Protein AF-G9QID0-F1 (afdb_monomer)

Nearest PDB structures (foldseek):
  2a6m-assembly2_A-2  TM=8.671E-01  e=2.322E-02  Helicobacter pylori
  2a6o-assembly1_A  TM=8.377E-01  e=1.634E-02  Helicobacter pylori
  2ec2-assembly1_C  TM=7.496E-01  e=7.260E-01  Sulfurisphaera tokodaii
  3zqo-assembly1_A  TM=2.847E-01  e=6.876E+00  Bacillus phage SF6

Organism: NCBI:txid665952

Foldseek 3Di:
DVVLVVLVVLLCVLLVVQQKAWDDWDDDPPDIDTDIDGDPRGPVVVSVVVSVD

pLDDT: mean 93.67, std 6.68, range [64.44, 98.12]

Secondary structure (DSSP, 8-state):
-HHHHHHHHHHHHHHHTTTEEEEEEEE-SS-EEEEEEE-TT--HHHHHHHHH-

Mean predicted aligned error: 2.78 Å

Radius of gyration: 10.99 Å; Cα contacts (8 Å, |Δi|>4): 52; chains: 1; bounding box: 26×16×26 Å

Structure (mmCIF, N/CA/C/O backbone):
data_AF-G9QID0-F1
#
_entry.id   AF-G9QID0-F1
#
loop_
_atom_site.group_PDB
_atom_site.id
_atom_site.type_symbol
_atom_site.label_atom_id
_atom_site.label_alt_id
_atom_site.label_comp_id
_atom_site.label_asym_id
_atom_site.label_entity_id
_atom_site.label_seq_id
_atom_site.pdbx_PDB_ins_code
_atom_site.Cartn_x
_atom_site.Cartn_y
_atom_site.Cartn_z
_atom_site.occupancy
_atom_site.B_iso_or_equiv
_atom_site.auth_seq_id
_atom_site.auth_comp_id
_atom_site.auth_asym_id
_atom_site.auth_atom_id
_atom_site.pdbx_PDB_model_num
ATOM 1 N N . MET A 1 1 ? 12.244 -6.225 -13.921 1.00 64.44 1 MET A N 1
ATOM 2 C CA . MET A 1 1 ? 11.091 -7.107 -13.611 1.00 64.44 1 MET A CA 1
ATOM 3 C C . MET A 1 1 ? 11.132 -7.713 -12.211 1.00 64.44 1 MET A C 1
ATOM 5 O O . MET A 1 1 ? 10.157 -7.525 -11.504 1.00 64.44 1 MET A O 1
ATOM 9 N N . LYS A 1 2 ? 12.217 -8.370 -11.761 1.00 76.12 2 LYS A N 1
ATOM 10 C CA . LYS A 1 2 ? 12.278 -9.013 -10.424 1.00 76.12 2 LYS A CA 1
ATOM 11 C C . LYS A 1 2 ? 11.855 -8.107 -9.252 1.00 76.12 2 LYS A C 1
ATOM 13 O O . LYS A 1 2 ? 11.068 -8.530 -8.418 1.00 76.12 2 LYS A O 1
ATOM 18 N N . TYR A 1 3 ? 12.325 -6.858 -9.224 1.00 77.88 3 TYR A N 1
ATOM 19 C CA . TYR A 1 3 ? 11.983 -5.903 -8.162 1.00 77.88 3 TYR A CA 1
ATOM 20 C C . TYR A 1 3 ? 10.498 -5.515 -8.136 1.00 77.88 3 TYR A C 1
ATOM 22 O O . TYR A 1 3 ? 9.946 -5.346 -7.062 1.00 77.88 3 TYR A O 1
ATOM 30 N N . LEU A 1 4 ? 9.830 -5.448 -9.293 1.00 82.06 4 LEU A N 1
ATOM 31 C CA . LEU A 1 4 ? 8.408 -5.087 -9.370 1.00 82.06 4 LEU A CA 1
ATOM 32 C C . LEU A 1 4 ? 7.509 -6.166 -8.761 1.00 82.06 4 LEU A C 1
ATOM 34 O O . LEU A 1 4 ? 6.528 -5.848 -8.099 1.00 82.06 4 LEU A O 1
ATOM 38 N N . ILE A 1 5 ? 7.864 -7.434 -8.978 1.00 83.44 5 ILE A N 1
ATOM 39 C CA . ILE A 1 5 ? 7.151 -8.582 -8.407 1.00 83.44 5 ILE A CA 1
ATOM 40 C C . ILE A 1 5 ? 7.337 -8.594 -6.888 1.00 83.44 5 ILE A C 1
ATOM 42 O O . ILE A 1 5 ? 6.358 -8.672 -6.159 1.00 83.44 5 ILE A O 1
ATOM 46 N N . LEU A 1 6 ? 8.572 -8.385 -6.417 1.00 89.62 6 LEU A N 1
ATOM 47 C CA . LEU A 1 6 ? 8.872 -8.325 -4.987 1.00 89.62 6 LEU A CA 1
ATOM 48 C C . LEU A 1 6 ? 8.107 -7.190 -4.283 1.00 89.62 6 LEU A C 1
ATOM 50 O O . LEU A 1 6 ? 7.510 -7.406 -3.234 1.00 89.62 6 LEU A O 1
ATOM 54 N N . SER A 1 7 ? 8.081 -5.994 -4.882 1.00 91.50 7 SER A N 1
ATOM 55 C CA . SER A 1 7 ? 7.329 -4.852 -4.348 1.00 91.50 7 SER A CA 1
ATOM 56 C C . SER A 1 7 ? 5.827 -5.127 -4.288 1.00 91.50 7 SER A C 1
ATOM 58 O O . SER A 1 7 ? 5.179 -4.769 -3.307 1.00 91.50 7 SER A O 1
ATOM 60 N N . LYS A 1 8 ? 5.269 -5.796 -5.303 1.00 95.25 8 LYS A N 1
ATOM 61 C CA . LYS A 1 8 ? 3.856 -6.188 -5.314 1.00 95.25 8 LYS A CA 1
ATOM 62 C C . LYS A 1 8 ? 3.538 -7.197 -4.210 1.00 95.25 8 LYS A C 1
ATOM 64 O O . LYS A 1 8 ? 2.548 -7.023 -3.504 1.00 95.25 8 LYS A O 1
ATOM 69 N N . ASP A 1 9 ? 4.373 -8.217 -4.039 1.00 96.38 9 ASP A N 1
ATOM 70 C CA . ASP A 1 9 ? 4.166 -9.248 -3.019 1.00 96.38 9 ASP A CA 1
ATOM 71 C C . ASP A 1 9 ? 4.264 -8.653 -1.607 1.00 96.38 9 ASP A C 1
ATOM 73 O O . ASP A 1 9 ? 3.395 -8.906 -0.772 1.00 96.38 9 ASP A O 1
ATOM 77 N N . MET A 1 1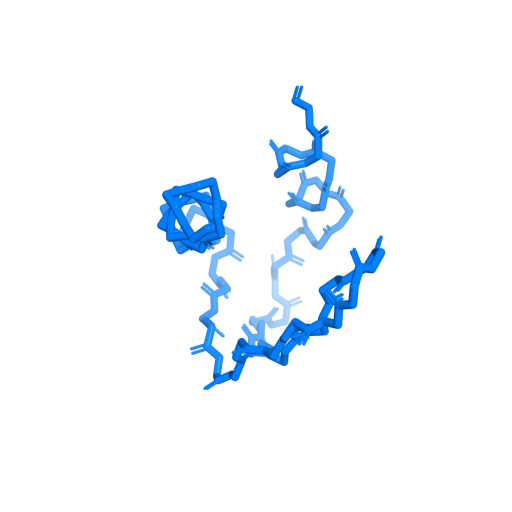0 ? 5.236 -7.764 -1.369 1.00 95.75 10 MET A N 1
ATOM 78 C CA . MET A 1 10 ? 5.340 -7.009 -0.115 1.00 95.75 10 MET A CA 1
ATOM 79 C C . MET A 1 10 ? 4.114 -6.127 0.135 1.00 95.75 10 MET A C 1
ATOM 81 O O . MET A 1 10 ? 3.618 -6.072 1.260 1.00 95.75 10 MET A O 1
ATOM 85 N N . PHE A 1 11 ? 3.590 -5.455 -0.897 1.00 97.06 11 PHE A N 1
ATOM 86 C CA . PHE A 1 11 ? 2.370 -4.655 -0.768 1.00 97.06 11 PHE A CA 1
ATOM 87 C C . PHE A 1 11 ? 1.187 -5.515 -0.314 1.00 97.06 11 PHE A C 1
ATOM 89 O O . PHE A 1 11 ? 0.440 -5.106 0.574 1.00 97.06 11 PHE A O 1
ATOM 96 N N . ILE A 1 12 ? 1.022 -6.708 -0.895 1.00 97.31 12 ILE A N 1
ATOM 97 C CA . ILE A 1 12 ? -0.051 -7.644 -0.535 1.00 97.31 12 ILE A CA 1
ATOM 98 C C . ILE A 1 12 ? 0.140 -8.153 0.899 1.00 97.31 12 ILE A C 1
ATOM 100 O O . ILE A 1 12 ? -0.803 -8.129 1.690 1.00 97.31 12 ILE A O 1
ATOM 104 N N . GLU A 1 13 ? 1.353 -8.576 1.260 1.00 97.38 13 GLU A N 1
ATOM 105 C CA . GLU A 1 13 ? 1.647 -9.115 2.591 1.00 97.38 13 GLU A CA 1
ATOM 106 C C . GLU A 1 13 ? 1.424 -8.072 3.694 1.00 97.38 13 GLU A C 1
ATOM 108 O O . GLU A 1 13 ? 0.762 -8.347 4.700 1.00 97.38 13 GLU A O 1
ATOM 113 N N . ILE A 1 14 ? 1.949 -6.860 3.502 1.00 97.19 14 ILE A N 1
ATOM 114 C CA . ILE A 1 14 ? 1.784 -5.761 4.453 1.00 97.19 14 ILE A CA 1
ATOM 115 C C . ILE A 1 14 ? 0.321 -5.315 4.459 1.00 97.19 14 ILE A C 1
ATOM 117 O O . ILE A 1 14 ? -0.263 -5.188 5.531 1.00 97.19 14 ILE A O 1
ATOM 121 N N . GLY A 1 15 ? -0.302 -5.144 3.290 1.00 97.44 15 GLY A N 1
ATOM 122 C CA . GLY A 1 15 ? -1.684 -4.680 3.142 1.00 97.44 15 GLY A CA 1
ATOM 123 C C . GLY A 1 15 ? -2.701 -5.553 3.872 1.00 97.44 15 GLY A C 1
ATOM 124 O O . GLY A 1 15 ? -3.599 -5.021 4.531 1.00 97.44 15 GLY A O 1
ATOM 125 N N . ASN A 1 16 ? -2.502 -6.874 3.875 1.00 96.88 16 ASN A N 1
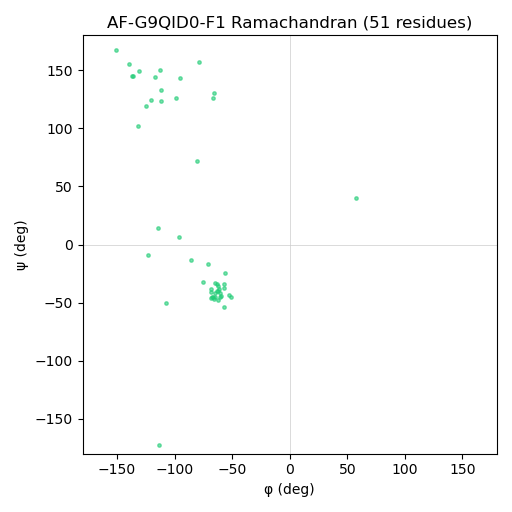ATOM 126 C CA . ASN A 1 16 ? -3.350 -7.809 4.619 1.00 96.88 16 ASN A CA 1
ATOM 127 C C . ASN A 1 16 ? -3.408 -7.494 6.126 1.00 96.88 16 ASN A C 1
ATOM 129 O O . ASN A 1 16 ? -4.462 -7.646 6.738 1.00 96.88 16 ASN A O 1
ATOM 133 N N . LYS A 1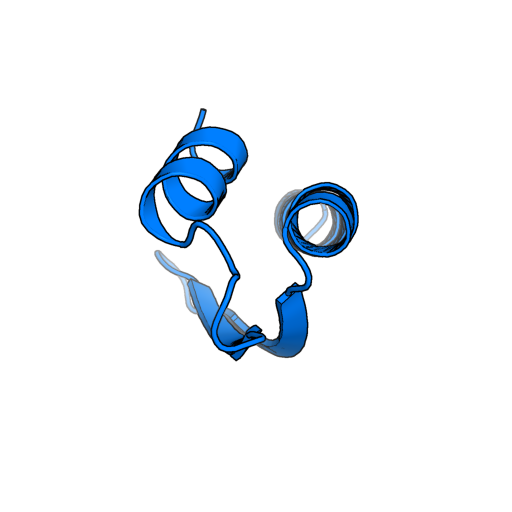 17 ? -2.319 -6.987 6.724 1.00 96.94 17 LYS A N 1
ATOM 134 C CA . LYS A 1 17 ? -2.272 -6.594 8.149 1.00 96.94 17 LYS A CA 1
ATOM 135 C C . LYS A 1 17 ? -3.084 -5.325 8.444 1.00 96.94 17 LYS A C 1
ATOM 137 O O . LYS A 1 17 ? -3.402 -5.064 9.600 1.00 96.94 17 LYS A O 1
ATOM 142 N N . TYR A 1 18 ? -3.424 -4.552 7.413 1.00 97.69 18 TYR A N 1
ATOM 143 C CA . TYR A 1 18 ? -4.156 -3.285 7.507 1.00 97.69 18 TYR A CA 1
ATOM 144 C C . TYR A 1 18 ? -5.551 -3.340 6.863 1.00 97.69 18 TYR A C 1
ATOM 146 O O . TYR A 1 18 ? -6.165 -2.292 6.649 1.00 97.69 18 TYR A O 1
ATOM 154 N N . ASN A 1 19 ? -6.077 -4.533 6.558 1.00 97.56 19 ASN A N 1
ATOM 155 C CA . ASN A 1 19 ? -7.352 -4.728 5.849 1.00 97.56 19 ASN A CA 1
ATOM 156 C C . ASN A 1 19 ? -7.382 -4.040 4.470 1.00 97.56 19 ASN A C 1
ATOM 158 O O . ASN A 1 19 ? -8.380 -3.425 4.086 1.00 97.56 19 ASN A O 1
ATOM 162 N N . ILE A 1 20 ? -6.264 -4.104 3.747 1.00 98.12 20 ILE A N 1
ATOM 163 C CA . ILE A 1 20 ? -6.108 -3.532 2.410 1.00 98.12 20 ILE A CA 1
ATOM 164 C C . ILE A 1 20 ? -5.974 -4.660 1.395 1.00 98.12 20 ILE A C 1
ATOM 166 O O . ILE A 1 20 ? -5.195 -5.592 1.578 1.00 98.12 20 ILE A O 1
ATOM 170 N N . THR A 1 21 ? -6.721 -4.555 0.299 1.00 97.81 21 THR A N 1
ATOM 171 C CA . THR A 1 21 ? -6.711 -5.527 -0.797 1.00 97.81 21 THR A CA 1
ATOM 172 C C . THR A 1 21 ? -6.299 -4.845 -2.091 1.00 97.81 21 THR A C 1
ATOM 174 O O . THR A 1 21 ? -6.933 -3.881 -2.522 1.00 97.81 21 THR A O 1
ATOM 177 N N . LEU A 1 22 ? -5.252 -5.362 -2.730 1.00 97.88 22 LEU A N 1
ATOM 178 C CA . LEU A 1 22 ? -4.799 -4.903 -4.040 1.00 97.88 22 LEU A CA 1
ATOM 179 C C . LEU A 1 22 ? -5.849 -5.217 -5.119 1.00 97.88 22 LEU A C 1
ATOM 181 O O . LEU A 1 22 ? -6.310 -6.352 -5.212 1.00 97.88 22 LEU A O 1
ATOM 185 N N . ILE A 1 23 ? -6.201 -4.225 -5.939 1.00 97.88 23 ILE A N 1
ATOM 186 C CA . ILE A 1 23 ? -7.124 -4.375 -7.078 1.00 97.88 23 ILE A CA 1
ATOM 187 C C . ILE A 1 23 ? -6.353 -4.319 -8.389 1.00 97.88 23 ILE A C 1
ATOM 189 O O . ILE A 1 23 ? -6.473 -5.229 -9.203 1.00 97.88 23 ILE A O 1
ATOM 193 N N . GLU A 1 24 ? -5.513 -3.299 -8.568 1.00 97.56 24 GLU A N 1
ATOM 194 C CA . GLU A 1 24 ? -4.678 -3.158 -9.760 1.00 97.56 24 GLU A CA 1
ATOM 195 C C . GLU A 1 24 ? -3.262 -2.737 -9.394 1.00 97.56 24 GLU A C 1
ATOM 197 O O . GLU A 1 24 ? -3.037 -1.961 -8.463 1.00 97.56 24 GLU A O 1
ATOM 202 N N . TRP A 1 25 ? -2.311 -3.254 -10.169 1.00 96.31 25 TRP A N 1
ATOM 203 C CA . TRP A 1 25 ? -0.895 -2.947 -10.055 1.00 96.31 25 TRP A CA 1
ATOM 204 C C . TRP A 1 25 ? -0.349 -2.617 -11.435 1.00 96.31 25 TRP A C 1
ATOM 206 O O . TRP A 1 25 ? -0.088 -3.519 -12.234 1.00 96.31 25 TRP A O 1
ATOM 216 N N . ASN A 1 26 ? -0.169 -1.329 -11.691 1.00 95.06 26 ASN A N 1
ATOM 217 C CA . ASN A 1 26 ? 0.437 -0.823 -12.911 1.00 95.06 26 ASN A CA 1
ATOM 218 C C . ASN A 1 26 ? 1.783 -0.185 -12.571 1.00 95.06 26 ASN A C 1
ATOM 220 O O . ASN A 1 26 ? 1.995 0.322 -11.468 1.00 95.06 26 ASN A O 1
ATOM 224 N N . HIS A 1 27 ? 2.719 -0.229 -13.508 1.00 92.31 27 HIS A N 1
ATOM 225 C CA . HIS A 1 27 ? 4.024 0.387 -13.330 1.00 92.31 27 HIS A CA 1
ATOM 226 C C . HIS A 1 27 ? 4.424 1.137 -14.591 1.00 92.31 27 HIS A C 1
ATOM 228 O O . HIS A 1 27 ? 4.147 0.693 -15.704 1.00 92.31 27 HIS A O 1
ATOM 234 N N . ASP A 1 28 ? 5.120 2.242 -14.386 1.00 93.25 28 ASP A N 1
ATOM 235 C CA . ASP A 1 28 ? 5.783 3.012 -15.423 1.00 93.25 28 ASP A CA 1
ATOM 236 C C . ASP A 1 28 ? 7.305 2.932 -15.221 1.00 93.25 28 ASP A C 1
ATOM 238 O O . ASP A 1 28 ? 7.795 2.134 -14.412 1.00 93.25 28 ASP A O 1
ATOM 242 N N . LYS A 1 29 ? 8.086 3.704 -15.980 1.00 89.62 29 LYS A N 1
ATOM 243 C CA . LYS A 1 29 ? 9.559 3.638 -15.906 1.00 89.62 29 LYS A CA 1
ATOM 244 C C . LYS A 1 29 ? 10.125 4.043 -14.536 1.00 89.62 29 LYS A C 1
ATOM 246 O O . LYS A 1 29 ? 11.150 3.502 -14.124 1.00 89.62 29 LYS A O 1
ATOM 251 N N . ASP A 1 30 ? 9.495 4.992 -13.861 1.00 93.44 30 ASP A N 1
ATOM 252 C CA . ASP A 1 30 ? 10.001 5.657 -12.654 1.00 93.44 30 ASP A CA 1
ATOM 253 C C . ASP A 1 30 ? 9.056 5.554 -11.447 1.00 93.44 30 ASP A C 1
ATOM 255 O O . ASP A 1 30 ? 9.449 5.894 -10.332 1.00 93.44 30 ASP A O 1
ATOM 259 N N . HIS A 1 31 ? 7.833 5.053 -11.635 1.00 90.81 31 HIS A N 1
ATOM 260 C CA . HIS A 1 31 ? 6.840 4.974 -10.568 1.00 90.81 31 HIS A CA 1
ATOM 261 C C . HIS A 1 31 ? 5.862 3.806 -10.742 1.00 90.81 31 HIS A C 1
ATOM 263 O O . HIS A 1 31 ? 5.781 3.164 -11.788 1.00 90.81 31 HIS A O 1
ATOM 269 N N . ILE A 1 32 ? 5.109 3.528 -9.678 1.00 92.56 32 ILE A N 1
ATOM 270 C CA . ILE A 1 32 ? 4.033 2.536 -9.659 1.00 92.56 32 ILE A CA 1
ATOM 271 C C . ILE A 1 32 ? 2.695 3.219 -9.376 1.00 92.56 32 ILE A C 1
ATOM 273 O O . ILE A 1 32 ? 2.624 4.153 -8.577 1.00 92.56 32 ILE A O 1
ATOM 277 N N . HIS A 1 33 ? 1.638 2.716 -10.006 1.00 95.19 33 HIS A N 1
ATOM 278 C CA . HIS A 1 33 ? 0.247 3.081 -9.747 1.00 95.19 33 HIS A CA 1
ATOM 279 C C . HIS A 1 33 ? -0.459 1.891 -9.119 1.00 95.19 33 HIS A C 1
ATOM 281 O O . HIS A 1 33 ? -0.484 0.797 -9.687 1.00 95.19 33 HIS A O 1
ATOM 287 N N . VAL A 1 34 ? -1.039 2.109 -7.943 1.00 95.88 34 VAL A N 1
ATOM 288 C CA . VAL A 1 34 ? -1.684 1.048 -7.174 1.00 95.88 34 VAL A CA 1
ATOM 289 C C . VAL A 1 34 ? -3.120 1.444 -6.876 1.00 95.88 34 VAL A C 1
ATOM 291 O O . VAL A 1 34 ? -3.361 2.434 -6.187 1.00 95.88 34 VAL A O 1
ATOM 294 N N . LEU A 1 35 ? -4.066 0.645 -7.367 1.00 97.88 35 LEU A N 1
ATOM 295 C CA . LEU A 1 35 ? -5.467 0.732 -6.971 1.00 97.88 35 LEU A CA 1
ATOM 296 C C . LEU A 1 35 ? -5.732 -0.341 -5.920 1.00 97.88 35 LEU A C 1
ATOM 298 O O . LEU A 1 35 ? -5.465 -1.522 -6.149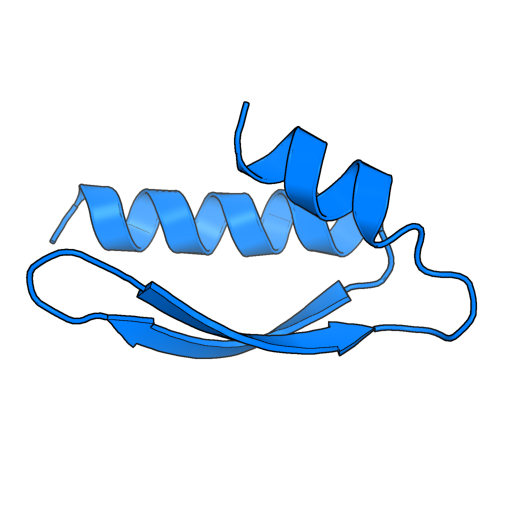 1.00 97.88 35 LEU A O 1
ATOM 302 N N . PHE A 1 36 ? -6.272 0.047 -4.771 1.00 97.88 36 PHE A N 1
ATOM 303 C CA . PHE A 1 36 ? -6.581 -0.876 -3.685 1.00 97.88 36 PHE A CA 1
ATOM 304 C C . PHE A 1 36 ? -7.918 -0.532 -3.027 1.00 97.88 36 PHE A C 1
ATOM 306 O O . PHE A 1 36 ? -8.376 0.610 -3.059 1.00 97.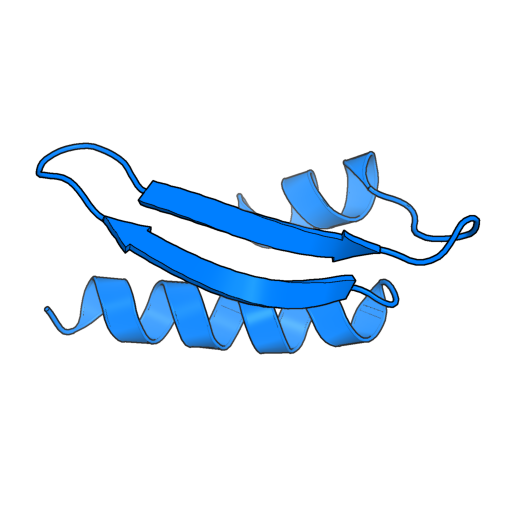88 36 PHE A O 1
ATOM 313 N N . LYS A 1 37 ? -8.543 -1.538 -2.414 1.00 97.88 37 LYS A N 1
ATOM 314 C CA . LYS A 1 37 ? -9.670 -1.366 -1.492 1.00 97.88 37 LYS A CA 1
ATOM 315 C C . LYS A 1 37 ? -9.137 -1.337 -0.068 1.00 97.88 37 LYS A C 1
ATOM 317 O O . LYS A 1 37 ? -8.215 -2.080 0.257 1.00 97.88 37 LYS 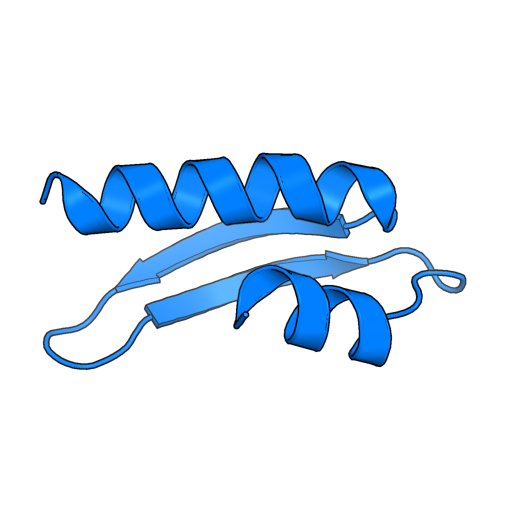A O 1
ATOM 322 N N . ALA A 1 38 ? -9.740 -0.508 0.769 1.00 98.06 38 ALA A N 1
ATOM 323 C CA . ALA A 1 38 ? -9.459 -0.435 2.195 1.00 98.06 38 ALA A CA 1
ATOM 324 C C . ALA A 1 38 ? -10.777 -0.472 2.973 1.00 98.06 38 ALA A C 1
ATOM 326 O O . ALA A 1 38 ? -11.804 0.006 2.484 1.00 98.06 38 ALA A O 1
ATOM 327 N N . HIS A 1 39 ? -10.750 -1.034 4.177 1.00 97.31 39 HIS A N 1
ATOM 328 C CA . HIS A 1 39 ? -11.885 -0.968 5.090 1.00 97.31 39 HIS A CA 1
ATOM 329 C C . HIS A 1 39 ? -11.943 0.405 5.787 1.00 97.31 39 HIS A C 1
ATOM 331 O O . HIS A 1 39 ? -10.912 1.061 5.936 1.00 97.31 39 HIS A O 1
ATOM 337 N N . PRO A 1 40 ? -13.117 0.849 6.284 1.00 96.56 40 PRO A N 1
ATOM 338 C CA . PRO A 1 40 ? -13.234 2.125 7.001 1.00 96.56 40 PRO A CA 1
ATOM 339 C C . PRO A 1 40 ? -12.314 2.264 8.225 1.00 96.56 40 PRO A C 1
ATOM 341 O O . PRO A 1 40 ? -11.986 3.376 8.619 1.00 96.56 40 PRO A O 1
ATOM 344 N N . ASN A 1 41 ? -11.894 1.146 8.826 1.00 94.31 41 ASN A N 1
ATOM 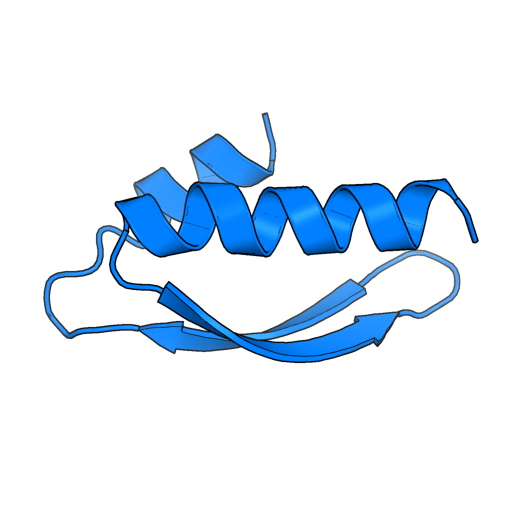345 C CA . ASN A 1 41 ? -10.978 1.104 9.969 1.00 94.31 41 ASN A CA 1
ATOM 346 C C . ASN A 1 41 ? -9.503 0.871 9.579 1.00 94.31 41 ASN A C 1
ATOM 348 O O . ASN A 1 41 ? -8.671 0.675 10.463 1.00 94.31 41 ASN A O 1
ATOM 352 N N . SER A 1 42 ? -9.165 0.860 8.286 1.00 97.56 42 SER A N 1
ATOM 353 C CA . SER A 1 42 ? -7.784 0.707 7.824 1.00 97.56 42 SER A CA 1
ATOM 354 C C . SER A 1 42 ? -6.935 1.919 8.214 1.00 97.56 42 SER A C 1
ATOM 356 O O . SER A 1 42 ? -7.234 3.057 7.852 1.00 97.56 42 SER A O 1
ATOM 358 N N . GLU A 1 43 ? -5.814 1.680 8.895 1.00 97.00 43 GLU A N 1
ATOM 359 C CA . GLU A 1 43 ? -4.866 2.731 9.282 1.00 97.00 43 GLU A CA 1
ATOM 360 C C . GLU A 1 43 ? -3.939 3.109 8.108 1.00 97.00 43 GLU A C 1
ATOM 362 O O . GLU A 1 43 ? -2.748 2.784 8.103 1.00 97.00 43 GLU A O 1
ATOM 367 N N . LEU A 1 44 ? -4.484 3.795 7.095 1.00 96.50 44 LEU A N 1
ATOM 368 C CA . LEU A 1 44 ? -3.804 4.067 5.816 1.00 96.50 44 LEU A CA 1
ATOM 369 C C . LEU A 1 44 ? -2.421 4.716 5.970 1.00 96.50 44 LEU A C 1
ATOM 371 O O . LEU A 1 44 ? -1.474 4.295 5.312 1.00 96.50 44 LEU A O 1
ATOM 375 N N . SER A 1 45 ? -2.266 5.700 6.857 1.00 96.50 45 SER A N 1
ATOM 376 C CA . SER A 1 45 ? -0.968 6.358 7.065 1.00 96.50 45 SER A CA 1
ATOM 377 C C . SER A 1 45 ? 0.096 5.391 7.595 1.00 96.50 45 SER A C 1
ATOM 379 O O . SER A 1 45 ? 1.237 5.422 7.140 1.00 96.50 45 SER A O 1
ATOM 381 N N . LYS A 1 46 ? -0.271 4.494 8.522 1.00 97.19 46 LYS A N 1
ATOM 382 C CA . LYS A 1 46 ? 0.649 3.473 9.045 1.00 97.19 46 LYS A CA 1
ATOM 383 C C . LYS A 1 46 ? 0.986 2.442 7.977 1.00 97.19 46 LYS A C 1
ATOM 385 O O . LYS A 1 46 ? 2.150 2.081 7.850 1.00 97.19 46 LYS A O 1
ATOM 390 N N . PHE A 1 47 ? -0.006 2.025 7.193 1.00 97.31 47 PHE A N 1
ATOM 391 C CA . PHE A 1 47 ? 0.198 1.121 6.068 1.00 97.31 47 PHE A CA 1
ATOM 392 C C . PHE A 1 47 ? 1.205 1.677 5.054 1.00 97.31 47 PHE A C 1
ATOM 394 O O . PHE A 1 47 ? 2.191 1.015 4.738 1.00 97.31 47 PHE A O 1
ATOM 401 N N . ILE A 1 48 ? 0.981 2.903 4.568 1.00 95.25 48 ILE A N 1
ATOM 402 C CA . ILE A 1 48 ? 1.847 3.523 3.558 1.00 95.25 48 ILE A CA 1
ATOM 403 C C . ILE A 1 48 ? 3.274 3.687 4.089 1.00 95.25 48 ILE A C 1
ATOM 405 O O . ILE A 1 48 ? 4.223 3.447 3.346 1.00 95.25 48 ILE A O 1
ATOM 409 N N . ASN A 1 49 ? 3.434 4.041 5.367 1.00 96.56 49 ASN A N 1
ATOM 410 C CA . ASN A 1 49 ? 4.751 4.128 5.995 1.00 96.56 49 ASN A CA 1
ATOM 411 C C . ASN A 1 49 ? 5.421 2.753 6.119 1.00 96.56 49 ASN A C 1
ATOM 413 O O . ASN A 1 49 ? 6.589 2.624 5.765 1.00 96.56 49 ASN A O 1
ATOM 417 N N . ALA A 1 50 ? 4.687 1.729 6.563 1.00 96.19 50 ALA A N 1
ATOM 418 C CA . ALA A 1 50 ? 5.20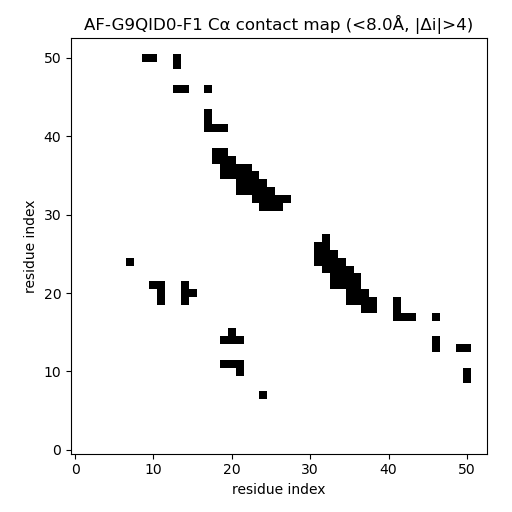7 0.369 6.693 1.00 96.19 50 ALA A CA 1
ATOM 419 C C . ALA A 1 50 ? 5.631 -0.229 5.343 1.00 96.19 50 ALA A C 1
ATOM 421 O O . ALA A 1 50 ? 6.616 -0.951 5.287 1.00 96.19 50 ALA A O 1
ATOM 422 N N . TYR A 1 51 ? 4.915 0.084 4.260 1.00 95.06 51 TYR A N 1
ATOM 423 C CA . TYR A 1 51 ? 5.252 -0.380 2.914 1.00 95.06 51 TYR A CA 1
ATOM 424 C C . TYR A 1 51 ? 6.450 0.358 2.288 1.00 95.06 51 TYR A C 1
ATOM 426 O O . TYR A 1 51 ? 7.185 -0.228 1.499 1.00 95.06 51 TYR A O 1
ATOM 434 N N . LYS A 1 52 ? 6.639 1.647 2.604 1.00 89.12 52 LYS A N 1
ATOM 435 C CA . LYS A 1 52 ? 7.724 2.478 2.047 1.00 89.12 52 LYS A CA 1
ATOM 436 C C . LYS A 1 52 ? 9.055 2.382 2.802 1.00 89.12 52 LYS A C 1
ATOM 438 O O . LYS A 1 52 ? 10.038 2.916 2.290 1.00 89.12 52 LYS A O 1
ATOM 443 N N . SER A 1 53 ? 9.058 1.811 4.009 1.00 78.69 53 SER A N 1
ATOM 444 C CA . SER A 1 53 ? 10.256 1.658 4.855 1.00 78.69 53 SER A CA 1
ATOM 445 C C . SER A 1 53 ? 11.128 0.506 4.373 1.00 78.69 53 SER A C 1
ATOM 447 O O . SER A 1 53 ? 12.363 0.692 4.357 1.00 78.69 53 SER A O 1
#

Sequence (53 aa):
MKYLILSKDMFIEIGNKYNITLIEWNHDKDHIHVLFKAHPNSELSKFINAYKS

InterPro domains:
  IPR002686 Transposase IS200-like [PF01797] (8-53)
  IPR036515 Transposase IS200-like superfamily [G3DSA:3.30.70.1290] (3-53)
  IPR036515 Transposase IS200-like superfamily [SSF143422] (7-53)

Solvent-accessible surface area (backbone atoms only — not comparable to full-atom values): 3276 Å² total; per-residue (Å²): 112,73,66,61,54,52,52,50,52,50,46,49,60,57,24,54,80,39,55,31,45,83,75,44,83,48,73,61,98,88,52,7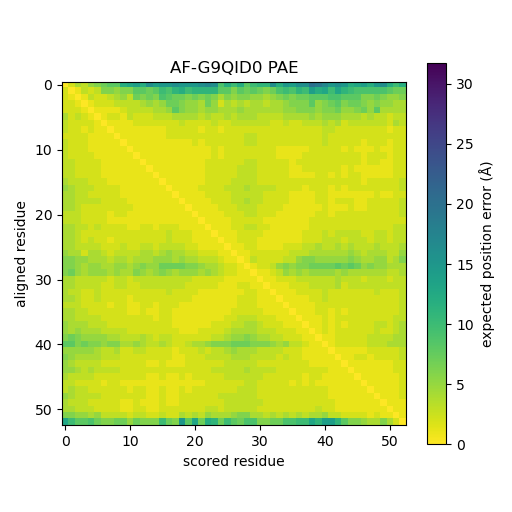3,49,76,44,64,50,68,47,98,84,35,56,59,71,61,48,56,50,66,72,72,108